Protein AF-A0A316ALH2-F1 (afdb_monomer_lite)

Structure (mmCIF, N/CA/C/O backbone):
data_AF-A0A316ALH2-F1
#
_entry.id   AF-A0A316ALH2-F1
#
loop_
_atom_site.group_PDB
_atom_site.id
_atom_site.type_symbol
_atom_site.label_atom_id
_atom_site.label_alt_id
_atom_site.label_comp_id
_atom_site.label_asym_id
_atom_site.label_entity_id
_atom_site.label_seq_id
_atom_site.pdbx_PDB_ins_code
_atom_site.Cartn_x
_atom_site.Cartn_y
_atom_site.Cartn_z
_atom_site.occupancy
_atom_site.B_iso_or_equiv
_atom_site.auth_seq_id
_atom_site.auth_comp_id
_atom_site.auth_asym_id
_atom_site.auth_atom_id
_atom_site.pdbx_PDB_model_num
ATOM 1 N N . MET A 1 1 ? 55.644 26.124 -45.464 1.00 43.59 1 MET A N 1
ATOM 2 C CA . MET A 1 1 ? 54.211 26.479 -45.533 1.00 43.59 1 MET A CA 1
ATOM 3 C C . MET A 1 1 ? 53.430 25.173 -45.612 1.00 43.59 1 MET A C 1
ATOM 5 O O . MET A 1 1 ? 53.462 24.529 -46.649 1.00 43.59 1 MET A O 1
ATOM 9 N N . SER A 1 2 ? 52.894 24.690 -44.487 1.00 47.69 2 SER A N 1
ATOM 10 C CA . SER A 1 2 ? 52.191 23.398 -44.418 1.00 47.69 2 SER A CA 1
ATOM 11 C C . SER A 1 2 ? 50.696 23.648 -44.595 1.00 47.69 2 SER A C 1
ATOM 13 O O . SER A 1 2 ? 50.078 24.270 -43.733 1.00 47.69 2 SER A O 1
ATOM 15 N N . HIS A 1 3 ? 50.135 23.231 -45.729 1.00 58.22 3 HIS A N 1
ATOM 16 C CA . HIS A 1 3 ? 48.695 23.288 -45.964 1.00 58.22 3 HIS A CA 1
ATOM 17 C C . HIS A 1 3 ? 48.030 22.063 -45.327 1.00 58.22 3 HIS A C 1
ATOM 19 O O . HIS A 1 3 ? 48.280 20.926 -45.723 1.00 58.22 3 HIS A O 1
ATOM 25 N N . SER A 1 4 ? 47.187 22.299 -44.323 1.00 68.06 4 SER A N 1
ATOM 26 C CA . SER A 1 4 ? 46.317 21.290 -43.729 1.00 68.06 4 SER A CA 1
ATOM 27 C C . SER A 1 4 ? 45.147 20.984 -44.669 1.00 68.06 4 SER A C 1
ATOM 29 O O . SER A 1 4 ? 44.417 21.875 -45.098 1.00 68.06 4 SER A O 1
ATOM 31 N N . ASN A 1 5 ? 44.957 19.705 -44.990 1.00 65.75 5 ASN A N 1
ATOM 32 C CA . ASN A 1 5 ? 43.788 19.237 -45.733 1.00 65.75 5 ASN A CA 1
ATOM 33 C C . ASN A 1 5 ? 42.564 19.191 -44.800 1.00 65.75 5 ASN A C 1
ATOM 35 O O . ASN A 1 5 ? 42.659 18.590 -43.724 1.00 65.75 5 ASN A O 1
ATOM 39 N N . PRO A 1 6 ? 41.407 19.770 -45.172 1.00 64.06 6 PRO A N 1
ATOM 40 C CA . PRO A 1 6 ? 40.212 19.671 -44.348 1.00 64.06 6 PRO A CA 1
ATOM 41 C C . PRO A 1 6 ? 39.646 18.249 -44.429 1.00 64.06 6 PRO A C 1
ATOM 43 O O . PRO A 1 6 ? 39.451 17.702 -45.516 1.00 64.06 6 PRO A O 1
ATOM 46 N N . LYS A 1 7 ? 39.372 17.632 -43.274 1.00 63.84 7 LYS A N 1
ATOM 47 C CA . LYS A 1 7 ? 38.709 16.325 -43.223 1.00 63.84 7 LYS A CA 1
ATOM 48 C C . LYS A 1 7 ? 37.285 16.466 -43.761 1.00 63.84 7 LYS A C 1
ATOM 50 O O . LYS A 1 7 ? 36.434 17.067 -43.111 1.00 63.84 7 LYS A O 1
ATOM 55 N N . THR A 1 8 ? 37.021 15.910 -44.937 1.00 65.44 8 THR A N 1
ATOM 56 C CA . THR A 1 8 ? 35.671 15.809 -45.488 1.00 65.44 8 THR A CA 1
ATOM 57 C C . THR A 1 8 ? 34.943 14.671 -44.779 1.00 65.44 8 THR A C 1
ATOM 59 O O . THR A 1 8 ? 35.315 13.503 -44.868 1.00 65.44 8 THR A O 1
ATOM 62 N N . PHE A 1 9 ? 33.929 15.028 -43.997 1.00 68.94 9 PHE A N 1
ATOM 63 C CA . PHE A 1 9 ? 33.102 14.072 -43.273 1.00 68.94 9 PHE A CA 1
ATOM 64 C C . PHE A 1 9 ? 32.236 13.293 -44.274 1.00 68.94 9 PHE A C 1
ATOM 66 O O . PHE A 1 9 ? 31.325 13.842 -44.898 1.00 68.94 9 PHE A O 1
ATOM 73 N N . THR A 1 10 ? 32.564 12.020 -44.483 1.00 65.00 10 THR A N 1
ATOM 74 C CA . THR A 1 10 ? 31.894 11.133 -45.436 1.00 65.00 10 THR A CA 1
ATOM 75 C C . THR A 1 10 ? 30.574 10.633 -44.855 1.00 65.00 10 THR A C 1
ATOM 77 O O . THR A 1 10 ? 30.507 9.603 -44.187 1.00 65.00 10 THR A O 1
ATOM 80 N N . TRP A 1 11 ? 29.493 11.372 -45.114 1.00 65.19 11 TRP A N 1
ATOM 81 C CA . TRP A 1 11 ? 28.145 10.936 -44.752 1.00 65.19 11 TRP A CA 1
ATOM 82 C C . TRP A 1 11 ? 27.772 9.624 -45.475 1.00 65.19 11 TRP A C 1
ATOM 84 O O . TRP A 1 11 ? 28.058 9.474 -46.670 1.00 65.19 11 TRP A O 1
ATOM 94 N N . PRO A 1 12 ? 27.122 8.664 -44.791 1.00 72.12 12 PRO A N 1
ATOM 95 C CA . PRO A 1 12 ? 26.732 7.395 -45.390 1.00 72.12 12 PRO A CA 1
ATOM 96 C C . PRO A 1 12 ? 25.750 7.601 -46.550 1.00 72.12 12 PRO A C 1
ATOM 98 O O . PRO A 1 12 ? 24.832 8.419 -46.491 1.00 72.12 12 PRO A O 1
ATOM 101 N N . ARG A 1 13 ? 25.922 6.802 -47.611 1.00 63.47 13 ARG A N 1
ATOM 102 C CA . ARG A 1 13 ? 25.202 6.879 -48.901 1.00 63.47 13 ARG A CA 1
ATOM 103 C C . ARG A 1 13 ? 23.669 6.811 -48.777 1.00 63.47 13 ARG A C 1
ATOM 105 O O . ARG A 1 13 ? 22.969 7.232 -49.692 1.00 63.47 13 ARG A O 1
ATOM 112 N N . LEU A 1 14 ? 23.172 6.319 -47.642 1.00 59.78 14 LEU A N 1
ATOM 113 C CA . LEU A 1 14 ? 21.756 6.248 -47.276 1.00 59.78 14 LEU A CA 1
ATOM 114 C C . LEU A 1 14 ?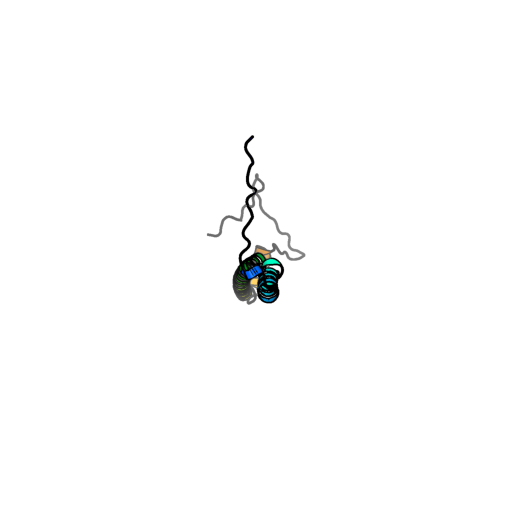 21.107 7.619 -47.031 1.00 59.78 14 LEU A C 1
ATOM 116 O O . LEU A 1 14 ? 19.897 7.723 -47.147 1.00 59.78 14 LEU A O 1
ATOM 120 N N . LEU A 1 15 ? 21.874 8.677 -46.751 1.00 60.94 15 LEU A N 1
ATOM 121 C CA . LEU A 1 15 ? 21.340 10.037 -46.560 1.00 60.94 15 LEU A CA 1
ATOM 122 C C . LEU A 1 15 ? 21.255 10.846 -47.866 1.00 60.94 15 LEU A C 1
ATOM 124 O O . LEU A 1 15 ? 20.897 12.019 -47.848 1.00 60.94 15 LEU A O 1
ATOM 128 N N . ARG A 1 16 ? 21.593 10.238 -49.011 1.00 66.06 16 ARG A N 1
ATOM 129 C CA . ARG A 1 16 ? 21.586 10.912 -50.319 1.00 66.06 16 ARG A CA 1
ATOM 130 C C . ARG A 1 16 ? 20.223 10.859 -51.025 1.00 66.06 16 ARG A C 1
ATOM 132 O O . ARG A 1 16 ? 20.009 11.631 -51.955 1.00 66.06 16 ARG A O 1
ATOM 139 N N . SER A 1 17 ? 19.312 9.973 -50.616 1.00 73.62 17 SER A N 1
ATOM 140 C CA . SER A 1 17 ? 17.949 9.878 -51.160 1.00 73.62 17 SER A CA 1
ATOM 141 C C . SER A 1 17 ? 16.894 10.236 -50.109 1.00 73.62 17 SER A C 1
ATOM 143 O O . SER A 1 17 ? 17.047 9.941 -48.926 1.00 73.62 17 SER A O 1
ATOM 145 N N . PHE A 1 18 ? 15.812 10.885 -50.555 1.00 75.94 18 PHE A N 1
ATOM 146 C CA . PHE A 1 18 ? 14.777 11.446 -49.676 1.00 75.94 18 PHE A CA 1
ATOM 147 C C . PHE A 1 18 ? 14.068 10.363 -48.846 1.00 75.94 18 PHE A C 1
ATOM 149 O O . PHE A 1 18 ? 13.899 10.526 -47.646 1.00 75.94 18 PHE A O 1
ATOM 156 N N . TYR A 1 19 ? 13.753 9.215 -49.458 1.00 83.44 19 TYR A N 1
ATOM 157 C CA . TYR A 1 19 ? 12.992 8.124 -48.836 1.00 83.44 19 TYR A CA 1
ATOM 158 C C . TYR A 1 19 ? 13.652 7.480 -47.593 1.00 83.44 19 TYR A C 1
ATOM 160 O O . TYR A 1 19 ? 13.003 7.432 -46.545 1.00 83.44 19 TYR A O 1
ATOM 168 N N . PRO A 1 20 ? 14.914 6.998 -47.631 1.00 85.94 20 PRO A N 1
ATOM 169 C CA . PRO A 1 20 ? 15.568 6.455 -46.436 1.00 85.94 20 PRO A CA 1
ATOM 170 C C . PRO A 1 20 ? 15.863 7.529 -45.386 1.00 85.94 20 PRO A C 1
ATOM 172 O O . PRO A 1 20 ? 15.770 7.239 -44.197 1.00 85.94 20 PRO A O 1
ATOM 175 N N . ALA A 1 21 ? 16.155 8.770 -45.789 1.00 83.31 21 ALA A N 1
ATOM 176 C CA . ALA A 1 21 ? 16.347 9.869 -44.846 1.00 83.31 21 ALA A CA 1
ATOM 177 C C . ALA A 1 21 ? 15.054 10.175 -44.071 1.00 83.31 21 ALA A C 1
ATOM 179 O O . ALA A 1 21 ? 15.087 10.271 -42.845 1.00 83.31 21 ALA A O 1
ATOM 180 N N . THR A 1 22 ? 13.905 10.236 -44.754 1.00 87.44 22 THR A N 1
ATOM 181 C CA . THR A 1 22 ? 12.602 10.409 -44.095 1.00 87.44 22 THR A CA 1
ATOM 182 C C . THR A 1 22 ? 12.220 9.209 -43.238 1.00 87.44 22 THR A C 1
ATOM 184 O O . THR A 1 22 ? 11.643 9.395 -42.176 1.00 87.44 22 THR A O 1
ATOM 187 N N . PHE A 1 23 ? 12.574 7.987 -43.646 1.00 88.25 23 PHE A N 1
ATOM 188 C CA . PHE A 1 23 ? 12.297 6.781 -42.864 1.00 88.25 23 PHE A CA 1
ATOM 189 C C . PHE A 1 23 ? 13.121 6.727 -41.572 1.00 88.25 23 PHE A C 1
ATOM 191 O O . PHE A 1 23 ? 12.582 6.451 -40.506 1.00 88.25 23 PHE A O 1
ATOM 198 N N . VAL A 1 24 ? 14.414 7.054 -41.644 1.00 87.69 24 VAL A N 1
ATOM 199 C CA . VAL A 1 24 ? 15.287 7.134 -40.464 1.00 87.69 24 VAL A CA 1
ATOM 200 C C . VAL A 1 24 ? 14.864 8.283 -39.555 1.00 87.69 24 VAL A C 1
ATOM 202 O O . VAL A 1 24 ? 14.825 8.104 -38.343 1.00 87.69 24 VAL A O 1
ATOM 205 N N . PHE A 1 25 ? 14.493 9.436 -40.117 1.00 87.44 25 PHE A N 1
ATOM 206 C CA . PHE A 1 25 ? 13.945 10.547 -39.343 1.00 87.44 25 PHE A CA 1
ATOM 207 C C . PHE A 1 25 ? 12.628 10.169 -38.657 1.00 87.44 25 PHE A C 1
ATOM 209 O O . PHE A 1 25 ? 12.452 10.465 -37.483 1.00 87.44 25 PHE A O 1
ATOM 216 N N . TRP A 1 26 ? 11.728 9.468 -39.347 1.00 87.19 26 TRP A N 1
ATOM 217 C CA . TRP A 1 26 ? 10.463 8.995 -38.786 1.00 87.19 26 TRP A CA 1
ATOM 218 C C . TRP A 1 26 ? 10.665 7.950 -37.682 1.00 87.19 26 TRP A C 1
ATOM 220 O O . TRP A 1 26 ? 10.035 8.037 -36.63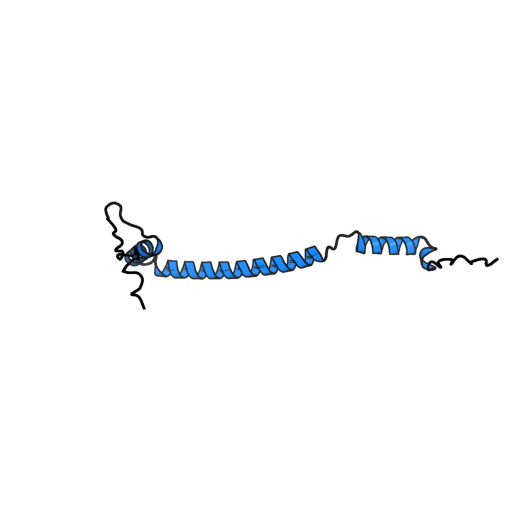2 1.00 87.19 26 TRP A O 1
ATOM 230 N N . LEU A 1 27 ? 11.598 7.010 -37.863 1.00 86.19 27 LEU A N 1
ATOM 231 C CA . LEU A 1 27 ? 11.981 6.063 -36.813 1.00 86.19 27 LEU A CA 1
ATOM 232 C C . LEU A 1 27 ? 12.611 6.773 -35.616 1.00 86.19 27 LEU A C 1
ATOM 234 O O . LEU A 1 27 ? 12.238 6.495 -34.483 1.00 86.19 27 LEU A O 1
ATOM 238 N N . ALA A 1 28 ? 13.528 7.711 -35.855 1.00 84.06 28 ALA A N 1
ATOM 239 C CA . ALA A 1 28 ? 14.123 8.519 -34.800 1.00 84.06 28 ALA A CA 1
ATOM 240 C C . ALA A 1 28 ? 13.068 9.378 -34.089 1.00 84.06 28 ALA A C 1
ATOM 242 O O . ALA A 1 28 ? 13.143 9.538 -32.880 1.00 84.06 28 ALA A O 1
ATOM 243 N N . TRP A 1 29 ? 12.054 9.874 -34.799 1.00 84.38 29 TRP A N 1
ATOM 244 C CA . TRP A 1 29 ? 10.930 10.606 -34.221 1.00 84.38 29 TRP A CA 1
ATOM 245 C C . TRP A 1 29 ? 10.066 9.716 -33.326 1.00 84.38 29 TRP A C 1
ATOM 247 O O . TRP A 1 29 ? 9.755 10.109 -32.208 1.00 84.38 29 TRP A O 1
ATOM 257 N N . ILE A 1 30 ? 9.741 8.495 -33.756 1.00 78.38 30 ILE A N 1
ATOM 258 C CA . ILE A 1 30 ? 9.040 7.520 -32.907 1.00 78.38 30 ILE A CA 1
ATOM 259 C C . ILE A 1 30 ? 9.912 7.060 -31.732 1.00 78.38 30 ILE A C 1
ATOM 261 O O . ILE A 1 30 ? 9.400 6.695 -30.690 1.00 78.38 30 ILE A O 1
ATOM 265 N N . PHE A 1 31 ? 11.236 7.066 -31.845 1.00 74.50 31 PHE A N 1
ATOM 266 C CA . PHE A 1 31 ? 12.085 6.621 -30.736 1.00 74.50 31 PHE A CA 1
ATOM 267 C C . PHE A 1 31 ? 12.427 7.735 -29.739 1.00 74.50 31 PHE A C 1
ATOM 269 O O . PHE A 1 31 ? 12.601 7.469 -28.553 1.00 74.50 31 PHE A O 1
ATOM 276 N N . PHE A 1 32 ? 12.581 8.968 -30.226 1.00 71.81 32 PHE A N 1
ATOM 277 C CA . PHE A 1 32 ? 13.067 10.115 -29.457 1.00 71.81 32 PHE A CA 1
ATOM 278 C C . PHE A 1 32 ? 11.953 11.087 -29.067 1.00 71.81 32 PHE A C 1
ATOM 280 O O . PHE A 1 32 ? 12.043 11.709 -28.011 1.00 71.81 32 PHE A O 1
ATOM 287 N N . LEU A 1 33 ? 10.924 11.242 -29.909 1.00 69.50 33 LEU A N 1
ATOM 288 C CA . LEU A 1 33 ? 9.813 12.160 -29.662 1.00 69.50 33 LEU A CA 1
ATOM 289 C C . LEU A 1 33 ? 8.517 11.464 -29.231 1.00 69.50 33 LEU A C 1
ATOM 291 O O . LEU A 1 33 ? 7.742 12.064 -28.485 1.00 69.50 33 LEU A O 1
ATOM 295 N N . ASP A 1 34 ? 8.273 10.220 -29.658 1.00 65.25 34 ASP A N 1
ATOM 296 C CA . ASP A 1 34 ? 7.223 9.416 -29.033 1.00 65.25 34 ASP A CA 1
ATOM 297 C C . ASP A 1 34 ? 7.693 9.070 -27.620 1.00 65.25 34 ASP A C 1
ATOM 299 O O . ASP A 1 34 ? 8.687 8.376 -27.397 1.00 65.25 34 ASP A O 1
ATOM 303 N N . ASN A 1 35 ? 6.992 9.652 -26.657 1.00 58.97 35 ASN A N 1
ATOM 304 C CA . ASN A 1 35 ? 7.211 9.574 -25.224 1.00 58.97 35 ASN A CA 1
ATOM 305 C C . ASN A 1 35 ? 6.937 8.159 -24.694 1.00 58.97 35 ASN A C 1
ATOM 307 O O . ASN A 1 35 ? 6.153 7.989 -23.755 1.00 58.97 35 ASN A O 1
ATOM 311 N N . ASN A 1 36 ? 7.581 7.125 -25.239 1.00 63.38 36 ASN A N 1
ATOM 312 C CA . ASN A 1 36 ? 7.599 5.804 -24.627 1.00 63.38 36 ASN A CA 1
ATOM 313 C C . ASN A 1 36 ? 8.533 5.863 -23.416 1.00 63.38 36 ASN A C 1
ATOM 315 O O . ASN A 1 36 ? 9.678 5.414 -23.402 1.00 63.38 36 ASN A O 1
ATOM 319 N N . ASN A 1 37 ? 8.043 6.581 -22.413 1.00 66.81 37 ASN A N 1
ATOM 320 C CA . ASN A 1 37 ? 8.761 6.993 -21.241 1.00 66.81 37 ASN A CA 1
ATOM 321 C C . ASN A 1 37 ? 8.941 5.739 -20.386 1.00 66.81 37 ASN A C 1
ATOM 323 O O . ASN A 1 37 ? 8.077 5.370 -19.592 1.00 66.81 37 ASN A O 1
ATOM 327 N N . ILE A 1 38 ? 10.060 5.042 -20.585 1.00 68.00 38 ILE A N 1
ATOM 328 C CA . ILE A 1 38 ? 10.419 3.819 -19.853 1.00 68.00 38 ILE A CA 1
ATOM 329 C C . ILE A 1 38 ? 10.338 4.066 -18.337 1.00 68.00 38 ILE A C 1
ATOM 331 O O . ILE A 1 38 ? 9.928 3.187 -17.581 1.00 68.00 38 ILE A O 1
ATOM 335 N N . SER A 1 39 ? 10.634 5.294 -17.901 1.00 79.25 39 SER A N 1
ATOM 336 C CA . SER A 1 39 ? 10.461 5.746 -16.518 1.00 79.25 39 SER A CA 1
ATOM 337 C C . SER A 1 39 ? 9.001 5.685 -16.042 1.00 79.25 39 SER A C 1
ATOM 339 O O . SER A 1 39 ? 8.718 5.239 -14.929 1.00 79.25 39 SER A O 1
ATOM 341 N N . VAL A 1 40 ? 8.037 6.053 -16.890 1.00 83.62 40 VAL A N 1
ATOM 342 C CA . VAL A 1 40 ? 6.601 5.949 -16.582 1.00 83.62 40 VAL A CA 1
ATOM 343 C C . VAL A 1 40 ? 6.182 4.488 -16.486 1.00 83.62 40 VAL A C 1
ATOM 345 O O . VAL A 1 40 ? 5.509 4.107 -15.535 1.00 83.62 40 VAL A O 1
ATOM 348 N N . VAL A 1 41 ? 6.633 3.638 -17.408 1.00 84.50 41 VAL A N 1
ATOM 349 C CA . VAL A 1 41 ? 6.332 2.200 -17.345 1.00 84.50 41 VAL A CA 1
ATOM 350 C C . VAL A 1 41 ? 6.903 1.577 -16.068 1.00 84.50 41 VAL A C 1
ATOM 352 O O . VAL A 1 41 ? 6.209 0.820 -15.390 1.00 84.50 41 VAL A O 1
ATOM 355 N N . LEU A 1 42 ? 8.140 1.919 -15.701 1.00 87.19 42 LEU A N 1
ATOM 356 C CA . LEU A 1 42 ? 8.779 1.407 -14.491 1.00 87.19 42 LEU A CA 1
ATOM 357 C C . LEU A 1 42 ? 8.090 1.915 -13.218 1.00 87.19 42 LEU A C 1
ATOM 359 O O . LEU A 1 42 ? 7.761 1.117 -12.344 1.00 87.19 42 LEU A O 1
ATOM 363 N N . SER A 1 43 ? 7.814 3.217 -13.126 1.00 89.12 43 SER A N 1
ATOM 364 C CA . SER A 1 43 ? 7.116 3.793 -11.971 1.00 89.12 43 SER A CA 1
ATOM 365 C C . SER A 1 43 ? 5.693 3.252 -11.828 1.00 89.12 43 SER A C 1
ATOM 367 O O . SER A 1 43 ? 5.257 2.993 -10.711 1.00 89.12 43 SER A O 1
ATOM 369 N N . ASN A 1 44 ? 4.991 2.987 -12.932 1.00 90.81 44 ASN A N 1
ATOM 370 C CA . ASN A 1 44 ? 3.680 2.343 -12.901 1.00 90.81 44 ASN A CA 1
ATOM 371 C C . ASN A 1 44 ? 3.761 0.899 -12.396 1.00 90.81 44 ASN A C 1
ATOM 373 O O . ASN A 1 44 ? 2.910 0.493 -11.609 1.00 90.81 44 ASN A O 1
ATOM 377 N N . LYS A 1 45 ? 4.791 0.132 -12.782 1.00 92.94 45 LYS A N 1
ATOM 378 C CA . LYS A 1 45 ? 5.004 -1.221 -12.240 1.00 92.94 45 LYS A CA 1
ATOM 379 C C . LYS A 1 45 ? 5.271 -1.199 -10.736 1.00 92.94 45 LYS A C 1
ATOM 381 O O . LYS A 1 45 ? 4.682 -1.994 -10.013 1.00 92.94 45 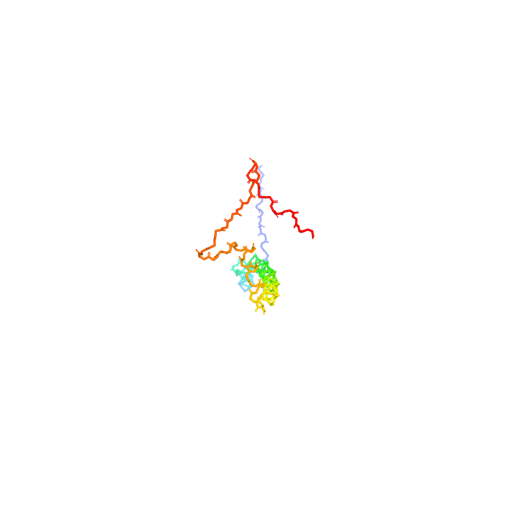LYS A O 1
ATOM 386 N N . VAL A 1 46 ? 6.109 -0.275 -10.262 1.00 94.75 46 VAL A N 1
ATOM 387 C CA . VAL A 1 46 ? 6.386 -0.119 -8.823 1.00 94.75 46 VAL A CA 1
ATOM 388 C C . VAL A 1 46 ? 5.113 0.259 -8.064 1.00 94.75 46 VAL A C 1
ATOM 390 O O . VAL A 1 46 ? 4.777 -0.402 -7.086 1.00 94.75 46 VAL A O 1
ATOM 393 N N . LYS A 1 47 ? 4.358 1.248 -8.558 1.00 94.12 47 LYS A N 1
ATOM 394 C CA . LYS A 1 47 ? 3.065 1.645 -7.978 1.00 94.12 47 LYS A CA 1
ATOM 395 C C . LYS A 1 47 ? 2.070 0.489 -7.940 1.00 94.12 47 LYS A C 1
ATOM 397 O O . LYS A 1 47 ? 1.367 0.323 -6.953 1.00 94.12 47 LYS A O 1
ATOM 402 N N . MET A 1 48 ? 2.016 -0.326 -8.992 1.00 96.00 48 MET A N 1
ATOM 403 C CA . MET A 1 48 ? 1.141 -1.498 -9.029 1.00 96.00 48 MET A CA 1
ATOM 404 C C . MET A 1 48 ? 1.487 -2.488 -7.909 1.00 96.00 48 MET A C 1
ATOM 406 O O . MET A 1 48 ? 0.599 -2.919 -7.179 1.00 96.00 48 MET A O 1
ATOM 410 N N . MET A 1 49 ? 2.775 -2.796 -7.727 1.00 95.62 49 MET A N 1
ATOM 411 C CA . MET A 1 49 ? 3.225 -3.682 -6.648 1.00 95.62 49 MET A CA 1
ATOM 412 C C . MET A 1 49 ? 2.937 -3.099 -5.257 1.00 95.62 49 MET A C 1
ATOM 414 O O . MET A 1 49 ? 2.563 -3.832 -4.342 1.00 95.62 49 MET A O 1
ATOM 418 N N . GLU A 1 50 ? 3.097 -1.786 -5.088 1.00 96.31 50 GLU A N 1
ATOM 419 C CA . GLU A 1 50 ? 2.778 -1.090 -3.840 1.00 96.31 50 GLU A CA 1
ATOM 420 C C . GLU A 1 50 ? 1.284 -1.187 -3.502 1.00 96.31 50 GLU A C 1
ATOM 422 O O . GLU A 1 50 ? 0.931 -1.584 -2.390 1.00 96.31 50 GLU A O 1
ATOM 427 N N . LEU A 1 51 ? 0.411 -0.933 -4.480 1.00 96.75 51 LEU A N 1
ATOM 428 C CA . LEU A 1 51 ? -1.040 -1.045 -4.321 1.00 96.75 51 LEU A CA 1
ATOM 429 C C . LEU A 1 51 ? -1.486 -2.482 -4.025 1.00 96.75 51 LEU A C 1
ATOM 431 O O . LEU A 1 51 ? -2.377 -2.698 -3.204 1.00 96.75 51 LEU A O 1
ATOM 435 N N . GLU A 1 52 ? -0.871 -3.485 -4.656 1.00 96.31 52 GLU A N 1
ATOM 436 C CA . GLU A 1 52 ? -1.151 -4.893 -4.354 1.00 96.31 52 GLU A CA 1
ATOM 437 C C . GLU A 1 52 ? -0.747 -5.266 -2.925 1.00 96.31 52 GLU A C 1
ATOM 439 O O . GLU A 1 52 ? -1.502 -5.946 -2.223 1.00 96.31 52 GLU A O 1
ATOM 444 N N . LYS A 1 53 ? 0.412 -4.782 -2.464 1.00 96.69 53 LYS A N 1
ATOM 445 C CA . LYS A 1 53 ? 0.866 -4.976 -1.085 1.00 96.69 53 LYS A CA 1
ATOM 446 C C . LYS A 1 53 ? -0.080 -4.305 -0.092 1.00 96.69 53 LYS A C 1
ATOM 448 O O . LYS A 1 53 ? -0.470 -4.926 0.897 1.00 96.69 53 LYS A O 1
ATOM 453 N N . GLU A 1 54 ? -0.473 -3.063 -0.352 1.00 95.88 54 GLU A N 1
ATOM 454 C CA . GLU A 1 54 ? -1.414 -2.335 0.498 1.00 95.88 54 GLU A CA 1
ATOM 455 C C . GLU A 1 54 ? -2.775 -3.038 0.548 1.00 95.88 54 GLU A C 1
ATOM 457 O O . GLU A 1 54 ? -3.334 -3.246 1.628 1.00 95.88 54 GLU A O 1
ATOM 462 N N . ARG A 1 55 ? -3.269 -3.511 -0.601 1.00 96.31 55 ARG A N 1
ATOM 463 C CA . ARG A 1 55 ? -4.489 -4.318 -0.683 1.00 96.31 55 ARG A CA 1
ATOM 464 C C . ARG A 1 55 ? -4.396 -5.565 0.192 1.00 96.31 55 ARG A C 1
ATOM 466 O O . ARG A 1 55 ? -5.347 -5.847 0.920 1.00 96.31 55 ARG A O 1
ATOM 473 N N . ALA A 1 56 ? -3.285 -6.298 0.142 1.00 96.50 56 ALA A N 1
ATOM 474 C CA . ALA A 1 56 ? -3.095 -7.498 0.955 1.00 96.50 56 ALA A CA 1
ATOM 475 C C . ALA A 1 56 ? -3.138 -7.179 2.462 1.00 96.50 56 ALA A C 1
ATOM 477 O O . ALA A 1 56 ? -3.861 -7.839 3.210 1.00 96.50 56 ALA A O 1
ATOM 478 N N . ILE A 1 57 ? -2.453 -6.114 2.892 1.00 96.56 57 ILE A N 1
ATOM 479 C CA . ILE A 1 57 ? -2.451 -5.652 4.291 1.00 96.56 57 ILE A CA 1
ATOM 480 C C . ILE A 1 57 ? -3.865 -5.263 4.741 1.00 96.56 57 ILE A C 1
ATOM 482 O O . ILE A 1 57 ? -4.304 -5.629 5.831 1.00 96.56 57 ILE A O 1
ATOM 486 N N . LEU A 1 58 ? -4.606 -4.522 3.915 1.00 96.62 58 LEU A N 1
ATOM 487 C CA . LEU A 1 58 ? -5.974 -4.118 4.240 1.00 96.62 58 LEU A CA 1
ATOM 488 C C . LEU A 1 58 ? -6.917 -5.322 4.324 1.00 96.62 58 LEU A C 1
ATOM 490 O O . LEU A 1 58 ? -7.748 -5.383 5.228 1.00 96.62 58 LEU A O 1
ATOM 494 N N . GLN A 1 59 ? -6.774 -6.304 3.432 1.00 96.44 59 GLN A N 1
ATOM 495 C CA . GLN A 1 59 ? -7.547 -7.547 3.492 1.00 96.44 59 GLN A CA 1
ATOM 496 C C . GLN A 1 59 ? -7.283 -8.326 4.785 1.00 96.44 59 GLN A C 1
ATOM 498 O O . GLN A 1 59 ? -8.223 -8.843 5.396 1.00 96.44 59 GLN A O 1
ATOM 503 N N . GLU A 1 60 ? -6.031 -8.372 5.235 1.00 96.19 60 GLU A N 1
ATOM 504 C CA . GLU A 1 60 ? -5.669 -8.978 6.513 1.00 96.19 60 GLU A CA 1
ATOM 505 C C . GLU A 1 60 ? -6.280 -8.218 7.698 1.00 96.19 60 GLU A C 1
ATOM 507 O O . GLU A 1 60 ? -6.945 -8.832 8.536 1.00 96.19 60 GLU A O 1
ATOM 512 N N . LYS A 1 61 ? -6.174 -6.882 7.717 1.00 95.00 61 LYS A N 1
ATOM 513 C CA . LYS A 1 61 ? -6.807 -6.033 8.743 1.00 95.00 61 LYS A CA 1
ATOM 514 C C . LYS A 1 61 ? -8.320 -6.232 8.801 1.00 95.00 61 LYS A C 1
ATOM 516 O O . LYS A 1 61 ? -8.880 -6.357 9.885 1.00 95.00 61 LYS A O 1
ATOM 521 N N . ILE A 1 62 ? -8.993 -6.325 7.653 1.00 95.06 62 ILE A N 1
ATOM 522 C CA . ILE A 1 62 ? -10.436 -6.608 7.593 1.00 95.06 62 ILE A CA 1
ATOM 523 C C . ILE A 1 62 ? -10.744 -7.965 8.232 1.00 95.06 62 ILE A C 1
ATOM 525 O O . ILE A 1 62 ? -11.706 -8.085 8.993 1.00 95.06 62 ILE A O 1
ATOM 529 N N . LYS A 1 63 ? -9.940 -8.995 7.944 1.00 94.94 63 LYS A N 1
ATOM 530 C CA . LYS A 1 63 ? -10.113 -10.329 8.532 1.00 94.94 63 LYS A CA 1
ATOM 531 C C . LYS A 1 63 ? -9.912 -10.302 10.047 1.00 94.94 63 LYS A C 1
ATOM 533 O O . LYS A 1 63 ? -10.709 -10.912 10.760 1.00 94.94 63 LYS A O 1
ATOM 538 N N . GLN A 1 64 ? -8.899 -9.584 10.523 1.00 92.69 64 GLN A N 1
ATOM 539 C CA . GLN A 1 64 ? -8.632 -9.401 11.947 1.00 92.69 64 GLN A CA 1
ATOM 540 C C . GLN A 1 64 ? -9.797 -8.687 12.642 1.00 92.69 64 GLN A C 1
ATOM 542 O O . GLN A 1 64 ? -10.388 -9.249 13.558 1.00 92.69 64 GLN A O 1
ATOM 547 N N . VAL A 1 65 ? -10.208 -7.518 12.146 1.00 90.44 65 VAL A N 1
ATOM 548 C CA . VAL A 1 65 ? -11.326 -6.746 12.715 1.00 90.44 65 VAL A CA 1
ATOM 549 C C . VAL A 1 65 ? -12.622 -7.552 12.691 1.00 90.44 65 VAL A C 1
ATOM 551 O O . VAL A 1 65 ? -13.403 -7.506 13.635 1.00 90.44 65 VAL A O 1
ATOM 554 N N . LYS A 1 66 ? -12.871 -8.338 11.636 1.00 90.25 66 LYS A N 1
ATOM 555 C CA . LYS A 1 66 ? -14.053 -9.207 11.573 1.00 90.25 66 LYS A CA 1
ATOM 556 C C . LYS A 1 66 ? -14.010 -10.316 12.628 1.00 90.25 66 LYS A C 1
ATOM 558 O O . LYS A 1 66 ? -15.061 -10.646 13.171 1.00 90.25 66 LYS A O 1
ATOM 563 N N . ARG A 1 67 ? -12.831 -10.877 12.917 1.00 87.75 67 ARG A N 1
ATOM 564 C CA . ARG A 1 67 ? -12.644 -11.862 13.991 1.00 87.75 67 ARG A CA 1
ATOM 565 C C . ARG A 1 67 ? -12.876 -11.223 15.359 1.00 87.75 67 ARG A C 1
ATOM 567 O O . ARG A 1 67 ? -13.748 -11.697 16.076 1.00 87.75 67 ARG A O 1
ATOM 574 N N . GLU A 1 68 ? -12.202 -10.113 15.652 1.00 85.31 68 GLU A N 1
ATOM 575 C CA . GLU A 1 68 ? -12.377 -9.356 16.903 1.00 85.31 68 GLU A CA 1
ATOM 576 C C . GLU A 1 68 ? -13.845 -8.964 17.105 1.00 85.31 68 GLU A C 1
ATOM 578 O O . GLU A 1 68 ? -14.422 -9.161 18.171 1.00 85.31 68 GLU A O 1
ATOM 583 N N . ARG A 1 69 ? -14.507 -8.499 16.041 1.00 85.00 69 ARG A N 1
ATOM 584 C CA . ARG A 1 69 ? -15.935 -8.185 16.071 1.00 85.00 69 ARG A CA 1
ATOM 585 C C . ARG A 1 69 ? -16.779 -9.405 16.426 1.00 85.00 69 ARG A C 1
ATOM 587 O O . ARG A 1 69 ? -17.712 -9.274 17.204 1.00 85.00 69 ARG A O 1
ATOM 594 N N . ASN A 1 70 ? -16.500 -10.577 15.867 1.00 84.50 70 ASN A N 1
ATOM 595 C CA . ASN A 1 70 ? -17.275 -11.779 16.180 1.00 84.50 70 ASN A CA 1
ATOM 596 C C . ASN A 1 70 ? -17.055 -12.257 17.624 1.00 84.50 70 ASN A C 1
ATOM 598 O O . ASN A 1 70 ? -17.988 -12.768 18.235 1.00 84.50 70 ASN A O 1
ATOM 602 N N . GLU A 1 71 ? -15.852 -12.070 18.166 1.00 78.31 71 GLU A N 1
ATOM 603 C CA . GLU A 1 71 ? -15.520 -12.405 19.555 1.00 78.31 71 GLU A CA 1
ATOM 604 C C . GLU A 1 71 ? -16.181 -11.434 20.551 1.00 78.31 71 GLU A C 1
ATOM 606 O O . GLU A 1 71 ? -16.650 -11.848 21.610 1.00 78.31 71 GLU A O 1
ATOM 611 N N . VAL A 1 72 ? -16.289 -10.150 20.191 1.00 80.62 72 VAL A N 1
ATOM 612 C CA . VAL A 1 72 ? -16.827 -9.096 21.067 1.00 80.62 72 VAL A CA 1
ATOM 613 C C . VAL A 1 72 ? -18.354 -8.949 20.959 1.00 80.62 72 VAL A C 1
ATOM 615 O O . VAL A 1 72 ? -19.034 -8.796 21.974 1.00 80.62 72 VAL A O 1
ATOM 618 N N . PHE A 1 73 ? -18.933 -9.014 19.753 1.00 72.69 73 PHE A N 1
ATOM 619 C CA . PHE A 1 73 ? -20.336 -8.635 19.492 1.00 72.69 73 PHE A CA 1
ATOM 620 C C . PHE A 1 73 ? -21.373 -9.757 19.697 1.00 72.69 73 PHE A C 1
ATOM 622 O O . PHE A 1 73 ? -22.521 -9.617 19.281 1.00 72.69 73 PHE A O 1
ATOM 629 N N . GLY A 1 74 ? -21.014 -10.859 20.356 1.00 73.00 74 GLY A N 1
ATOM 630 C CA . GLY A 1 74 ? -21.954 -11.938 20.695 1.00 73.00 74 GLY A CA 1
ATOM 631 C C . GLY A 1 74 ? -22.546 -11.852 22.106 1.00 73.00 74 GLY A C 1
ATOM 632 O O . GLY A 1 74 ? -23.577 -12.462 22.378 1.00 73.00 74 GLY A O 1
ATOM 633 N N . ASN A 1 75 ? -21.902 -11.115 23.017 1.00 79.94 75 ASN A N 1
ATOM 634 C CA . ASN A 1 75 ? -22.270 -11.079 24.432 1.00 79.94 75 ASN A CA 1
ATOM 635 C C . ASN A 1 75 ? -22.146 -9.646 24.980 1.00 79.94 75 ASN A C 1
ATOM 637 O O . ASN A 1 75 ? -21.050 -9.082 24.926 1.00 79.94 75 ASN A O 1
ATOM 641 N N . PRO A 1 76 ? -23.211 -9.059 25.563 1.00 84.88 76 PRO A N 1
ATOM 642 C CA . PRO A 1 76 ? -23.172 -7.697 26.104 1.00 84.88 76 PRO A CA 1
ATOM 643 C C . PRO A 1 76 ? -22.053 -7.486 27.138 1.00 84.88 76 PRO A C 1
ATOM 645 O O . PRO A 1 76 ? -21.472 -6.405 27.196 1.00 84.88 76 PRO A O 1
ATOM 648 N N . LYS A 1 77 ? -21.682 -8.526 27.898 1.00 85.81 77 LYS A N 1
ATOM 649 C CA . LYS A 1 77 ? -20.586 -8.466 28.876 1.00 85.81 77 LYS A CA 1
ATOM 650 C C . LYS A 1 77 ? -19.205 -8.340 28.217 1.00 85.81 77 LYS A C 1
ATOM 652 O O . LYS A 1 77 ? -18.336 -7.659 28.752 1.00 85.81 77 LYS A O 1
ATOM 657 N N . MET A 1 78 ? -18.992 -8.988 27.069 1.00 84.12 78 MET A N 1
ATOM 658 C CA . MET A 1 78 ? -17.727 -8.896 26.322 1.00 84.12 78 MET A CA 1
ATOM 659 C C . MET A 1 78 ? -17.599 -7.547 25.613 1.00 84.12 78 MET A C 1
ATOM 661 O O . MET A 1 78 ? -16.516 -6.968 25.591 1.00 84.12 78 MET A O 1
ATOM 665 N N . LEU A 1 79 ? -18.715 -7.010 25.113 1.00 86.19 79 LEU A N 1
ATOM 666 C CA . LEU A 1 79 ? -18.770 -5.671 24.534 1.00 86.19 79 LEU A CA 1
ATOM 667 C C . LEU A 1 79 ? -18.435 -4.583 25.564 1.00 86.19 79 LEU A C 1
ATOM 669 O O . LEU A 1 79 ? -17.625 -3.705 25.272 1.00 86.19 79 LEU A O 1
ATOM 673 N N . GLU A 1 80 ? -19.005 -4.658 26.775 1.00 85.56 80 GLU A N 1
ATOM 674 C CA . GLU A 1 80 ? -18.683 -3.716 27.858 1.00 85.56 80 GLU A CA 1
ATOM 675 C C . GLU A 1 80 ? -17.204 -3.804 28.259 1.00 85.56 80 GLU A C 1
ATOM 677 O O . GLU A 1 80 ? -16.550 -2.771 28.395 1.00 85.56 80 GLU A O 1
ATOM 682 N N . LYS A 1 81 ? -16.652 -5.021 28.377 1.00 85.25 81 LYS A N 1
ATOM 683 C CA . LYS A 1 81 ? -15.225 -5.230 28.662 1.00 85.25 81 LYS A CA 1
ATOM 684 C C . LYS A 1 81 ? -14.333 -4.597 27.587 1.00 85.25 81 LYS A C 1
ATOM 686 O O . LYS A 1 81 ? -13.441 -3.824 27.917 1.00 85.25 81 LYS A O 1
ATOM 691 N N . TRP A 1 82 ? -14.615 -4.850 26.308 1.00 86.56 82 TRP A N 1
ATOM 692 C CA . TRP A 1 82 ? -13.851 -4.279 25.194 1.00 86.56 82 TRP A CA 1
ATOM 693 C C . TRP A 1 82 ? -13.922 -2.745 25.156 1.00 86.56 82 TRP A C 1
ATOM 695 O O . TRP A 1 82 ? -12.900 -2.088 24.974 1.00 86.56 82 TRP A O 1
ATOM 705 N N . ALA A 1 83 ? -15.102 -2.159 25.380 1.00 86.69 83 ALA A N 1
ATOM 706 C CA . ALA A 1 83 ? -15.282 -0.707 25.424 1.00 86.69 83 ALA A CA 1
ATOM 707 C C . ALA A 1 83 ? -14.521 -0.050 26.593 1.00 86.69 83 ALA A C 1
ATOM 709 O O . ALA A 1 83 ? -13.933 1.021 26.423 1.00 86.69 83 ALA A O 1
ATOM 710 N N . ARG A 1 84 ? -14.492 -0.701 27.763 1.00 87.56 84 ARG A N 1
ATOM 711 C CA . ARG A 1 84 ? -13.728 -0.244 28.935 1.00 87.56 84 ARG A CA 1
ATOM 712 C C . ARG A 1 84 ? -12.217 -0.365 28.720 1.00 87.56 84 ARG A C 1
ATOM 714 O O . ARG A 1 84 ? -11.500 0.584 28.996 1.00 87.56 84 ARG A O 1
ATOM 721 N N . GLU A 1 85 ? -11.727 -1.477 28.180 1.00 83.19 85 GLU A N 1
ATOM 722 C CA . GLU A 1 85 ? -10.281 -1.707 28.015 1.00 83.19 85 GLU A CA 1
ATOM 723 C C . GLU A 1 85 ? -9.675 -0.941 26.833 1.00 83.19 85 GLU A C 1
ATOM 725 O O . GLU A 1 85 ? -8.582 -0.392 26.944 1.00 83.19 85 GLU A O 1
ATOM 730 N N . LYS A 1 86 ? -10.362 -0.891 25.684 1.00 84.38 86 LYS A N 1
ATOM 731 C CA . LYS A 1 86 ? -9.825 -0.242 24.476 1.00 84.38 86 LYS A CA 1
ATOM 732 C C . LYS A 1 86 ? -10.075 1.258 24.424 1.00 84.38 86 LYS A C 1
ATOM 734 O O . LYS A 1 86 ? -9.242 1.982 23.890 1.00 84.38 86 LYS A O 1
ATOM 739 N N . PHE A 1 87 ? -11.214 1.716 24.938 1.00 83.75 87 PHE A N 1
ATOM 740 C CA . PHE A 1 87 ? -11.652 3.108 24.803 1.00 83.75 87 PHE A CA 1
ATOM 741 C C . PHE A 1 87 ? -11.851 3.809 26.147 1.00 83.75 87 PHE A C 1
ATOM 743 O O . PHE A 1 87 ? -12.238 4.975 26.148 1.00 83.75 87 PHE A O 1
ATOM 750 N N . MET A 1 88 ? -11.607 3.127 27.277 1.00 82.00 88 MET A N 1
ATOM 751 C CA . MET A 1 88 ? -11.819 3.676 28.625 1.00 82.00 88 MET A CA 1
ATOM 752 C C . MET A 1 88 ? -13.228 4.262 28.798 1.00 82.00 88 MET A C 1
ATOM 754 O O . MET A 1 88 ? -13.426 5.281 29.461 1.00 82.00 88 MET A O 1
ATOM 758 N N . MET A 1 89 ? -14.227 3.636 28.162 1.00 85.06 89 MET A N 1
ATOM 759 C CA . MET A 1 89 ? -15.610 4.099 28.247 1.00 85.06 89 MET A CA 1
ATOM 760 C C . MET A 1 89 ? -16.157 3.915 29.665 1.00 85.06 89 MET A C 1
ATOM 762 O O . MET A 1 89 ? -15.981 2.863 30.278 1.00 85.06 89 MET A O 1
ATOM 766 N N . ARG A 1 90 ? -16.878 4.930 30.150 1.00 85.06 90 ARG A N 1
ATOM 767 C CA . ARG A 1 90 ? -17.536 4.965 31.465 1.00 85.06 90 ARG A CA 1
ATOM 768 C C . ARG A 1 90 ? -19.028 5.230 31.324 1.00 85.06 90 ARG A C 1
ATOM 770 O O . ARG A 1 90 ? -19.460 5.857 30.353 1.00 85.06 90 ARG A O 1
ATOM 777 N N . LYS A 1 91 ? -19.822 4.780 32.297 1.00 84.38 91 LYS A N 1
ATOM 778 C CA . LYS A 1 91 ? -21.236 5.169 32.383 1.00 84.38 91 LYS A CA 1
ATOM 779 C C . LYS A 1 91 ? -21.350 6.620 32.884 1.00 84.38 91 LYS A C 1
ATOM 781 O O . LYS A 1 91 ? -20.458 7.083 33.588 1.00 84.38 91 LYS A O 1
ATOM 786 N N . PRO A 1 92 ? -22.439 7.343 32.561 1.00 82.56 92 PRO A N 1
ATOM 787 C CA . PRO A 1 92 ? -22.598 8.751 32.947 1.00 82.56 92 PRO A CA 1
ATOM 788 C C . PRO A 1 92 ? -22.526 9.023 34.458 1.00 82.56 92 PRO A C 1
ATOM 790 O O . PRO A 1 92 ? -22.155 10.121 34.850 1.00 82.56 92 PRO A O 1
ATOM 793 N N . ASN A 1 93 ? -22.852 8.027 35.288 1.00 84.12 93 ASN A N 1
ATOM 794 C CA . ASN A 1 93 ? -22.865 8.121 36.752 1.00 84.12 93 ASN A CA 1
ATOM 795 C C . ASN A 1 93 ? -21.775 7.240 37.399 1.00 84.12 93 ASN A C 1
ATOM 797 O O . ASN A 1 93 ? -21.963 6.756 38.512 1.00 84.12 93 ASN A O 1
ATOM 801 N N . GLU A 1 94 ? -20.698 6.929 36.673 1.00 81.19 94 GLU A N 1
ATOM 802 C CA . GLU A 1 94 ? -19.606 6.072 37.148 1.00 81.19 94 GLU A CA 1
ATOM 803 C C . GLU A 1 94 ? -18.302 6.873 37.220 1.00 81.19 94 GLU A C 1
ATOM 805 O O . GLU A 1 94 ? -17.783 7.332 36.197 1.00 81.19 94 GLU A O 1
ATOM 810 N N . ASP A 1 95 ? -17.770 7.015 38.434 1.00 80.31 95 ASP A N 1
ATOM 811 C CA . ASP A 1 95 ? -16.467 7.624 38.682 1.00 80.31 95 ASP A CA 1
ATOM 812 C C . ASP A 1 95 ? -15.367 6.562 38.539 1.00 80.31 95 ASP A C 1
ATOM 814 O O . ASP A 1 95 ? -15.390 5.523 39.199 1.00 80.31 95 ASP A O 1
ATOM 818 N N . VAL A 1 96 ? -14.408 6.814 37.642 1.00 74.44 96 VAL A N 1
ATOM 819 C CA . VAL A 1 96 ? -13.280 5.915 37.349 1.00 74.44 96 VAL A CA 1
ATOM 820 C C . VAL A 1 96 ? -12.006 6.538 37.905 1.00 74.44 96 VAL A C 1
ATOM 822 O O . VAL A 1 96 ? -11.664 7.665 37.546 1.00 74.44 96 VAL A O 1
ATOM 825 N N . TYR A 1 97 ? -11.294 5.798 38.752 1.00 79.62 97 TYR A N 1
ATOM 826 C CA . TYR A 1 97 ? -10.032 6.225 39.353 1.00 79.62 97 TYR A CA 1
ATOM 827 C C . TYR A 1 97 ? -8.876 5.430 38.742 1.00 79.62 97 TYR A C 1
ATOM 829 O O . TYR A 1 97 ? -8.943 4.207 38.667 1.00 79.62 97 TYR A O 1
ATOM 837 N N . VAL A 1 98 ? -7.815 6.119 38.313 1.00 77.56 98 VAL A N 1
ATOM 838 C CA . VAL A 1 98 ? -6.554 5.485 37.898 1.00 77.56 98 VAL A CA 1
ATOM 839 C C . VAL A 1 98 ? -5.586 5.601 39.065 1.00 77.56 98 VAL A C 1
ATOM 841 O O . VAL A 1 98 ? -5.219 6.711 39.449 1.00 77.56 98 VAL A O 1
ATOM 844 N N . ILE A 1 99 ? -5.201 4.469 39.651 1.00 81.94 99 ILE A N 1
ATOM 845 C CA . ILE A 1 99 ? -4.261 4.449 40.772 1.00 81.94 99 ILE A CA 1
ATOM 846 C C . ILE A 1 99 ? -2.842 4.525 40.205 1.00 81.94 99 ILE A C 1
ATOM 848 O O . ILE A 1 99 ? -2.436 3.673 39.409 1.00 81.94 99 ILE A O 1
ATOM 852 N N . VAL A 1 100 ? -2.110 5.565 40.602 1.00 83.75 100 VAL A N 1
ATOM 853 C CA . VAL A 1 100 ? -0.723 5.806 40.194 1.00 83.75 100 VAL A CA 1
ATOM 854 C C . VAL A 1 100 ? 0.217 5.742 41.395 1.00 83.75 100 VAL A C 1
ATOM 856 O O . VAL A 1 100 ? -0.196 6.027 42.519 1.00 83.75 100 VAL A O 1
ATOM 859 N N . ASP A 1 101 ? 1.466 5.347 41.160 1.00 86.19 101 ASP A N 1
ATOM 860 C CA . ASP A 1 101 ? 2.531 5.387 42.163 1.00 86.19 101 ASP A CA 1
ATOM 861 C C . ASP A 1 101 ? 3.043 6.821 42.422 1.00 86.19 101 ASP A C 1
ATOM 863 O O . ASP A 1 101 ? 2.616 7.788 41.785 1.00 86.19 101 ASP A O 1
ATOM 867 N N . GLU A 1 102 ? 3.994 6.966 43.352 1.00 86.19 102 GLU A N 1
ATOM 868 C CA . GLU A 1 102 ? 4.644 8.251 43.674 1.00 86.19 102 GLU A CA 1
ATOM 869 C C . GLU A 1 102 ? 5.378 8.883 42.472 1.00 86.19 102 GLU A C 1
ATOM 871 O O . GLU A 1 102 ? 5.648 10.084 42.470 1.00 86.19 102 GLU A O 1
ATOM 876 N N . ASN A 1 103 ? 5.656 8.094 41.428 1.00 86.94 103 ASN A N 1
ATOM 877 C CA . ASN A 1 103 ? 6.290 8.511 40.178 1.00 86.94 103 ASN A CA 1
ATOM 878 C C . ASN A 1 103 ? 5.273 8.694 39.034 1.00 86.94 103 ASN A C 1
ATOM 880 O O . ASN A 1 103 ? 5.656 8.778 37.859 1.00 86.94 103 ASN A O 1
ATOM 884 N N . ASN A 1 104 ? 3.979 8.777 39.363 1.00 78.44 104 ASN A N 1
ATOM 885 C CA . ASN A 1 104 ? 2.885 8.994 38.422 1.00 78.44 104 ASN A CA 1
ATOM 886 C C . ASN A 1 104 ? 2.709 7.865 37.375 1.00 78.44 104 ASN A C 1
ATOM 888 O O . ASN A 1 104 ? 2.190 8.112 36.283 1.00 78.44 104 ASN A O 1
ATOM 892 N N . GLN A 1 105 ? 3.126 6.634 37.692 1.00 81.75 105 GLN A N 1
ATOM 893 C CA . GLN A 1 105 ? 2.976 5.439 36.852 1.00 81.75 105 GLN A CA 1
ATOM 894 C C . GLN A 1 105 ? 1.742 4.611 37.257 1.00 81.75 105 GLN A C 1
ATOM 896 O O . GLN A 1 105 ? 1.537 4.391 38.450 1.00 81.75 105 GLN A O 1
ATOM 901 N N . PRO A 1 106 ? 0.920 4.117 36.306 1.00 75.94 106 PRO A N 1
ATOM 902 C CA . PRO A 1 106 ? -0.244 3.279 36.614 1.00 75.94 106 PRO A CA 1
ATOM 903 C C . PRO A 1 106 ? 0.147 1.947 37.274 1.00 75.94 106 PRO A C 1
ATOM 905 O O . PRO A 1 106 ? 0.988 1.222 36.748 1.00 75.94 106 PRO A O 1
ATOM 908 N N . LEU A 1 107 ? -0.502 1.587 38.385 1.00 68.38 107 LEU A N 1
ATOM 909 C CA . LEU A 1 107 ? -0.156 0.386 39.166 1.00 68.38 107 LEU A CA 1
ATOM 910 C C . LEU A 1 107 ? -0.659 -0.949 38.571 1.00 68.38 107 LEU A C 1
ATOM 912 O O . LEU A 1 107 ? -0.168 -2.005 38.958 1.00 68.38 107 LEU A O 1
ATOM 916 N N . GLU A 1 108 ? -1.627 -0.936 37.646 1.00 64.12 108 GLU A N 1
ATOM 917 C CA . GLU A 1 108 ? -2.351 -2.151 37.214 1.00 64.12 108 GLU A CA 1
ATOM 918 C C . GLU A 1 108 ? -1.958 -2.705 35.825 1.00 64.12 108 GLU A C 1
ATOM 920 O O . GLU A 1 108 ? -2.432 -3.770 35.436 1.00 64.12 108 GLU A O 1
ATOM 925 N N . SER A 1 109 ? -1.086 -2.046 35.052 1.00 55.00 109 SER A N 1
ATOM 926 C CA . SER A 1 109 ? -0.833 -2.429 33.646 1.00 55.00 109 SER A CA 1
ATOM 927 C C . SER A 1 109 ? 0.177 -3.570 33.424 1.00 55.00 109 SER A C 1
ATOM 929 O O . SER A 1 109 ? 0.563 -3.811 32.281 1.00 55.00 109 SER A O 1
ATOM 931 N N . THR A 1 110 ? 0.631 -4.270 34.470 1.00 49.94 110 THR A N 1
ATOM 932 C CA . THR A 1 110 ? 1.698 -5.295 34.378 1.00 49.94 110 THR A CA 1
ATOM 933 C C . THR A 1 110 ? 1.311 -6.700 34.851 1.00 49.94 110 THR A C 1
ATOM 935 O O . THR A 1 110 ? 2.156 -7.590 34.808 1.00 49.94 110 THR A O 1
ATOM 938 N N . THR A 1 111 ? 0.052 -6.961 35.222 1.00 50.09 111 THR A N 1
ATOM 939 C CA . THR A 1 111 ? -0.386 -8.307 35.650 1.00 50.09 111 THR A CA 1
ATOM 940 C C . THR A 1 111 ? -1.401 -8.886 34.672 1.00 50.09 111 T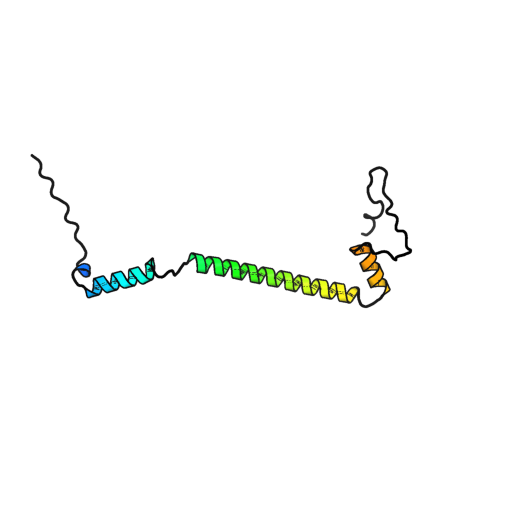HR A C 1
ATOM 942 O O . THR A 1 111 ? -2.606 -8.840 34.907 1.00 50.09 111 THR A O 1
ATOM 945 N N . SER A 1 112 ? -0.921 -9.404 33.545 1.00 47.03 112 SER A N 1
ATOM 946 C CA . SER A 1 112 ? -1.639 -10.334 32.659 1.00 47.03 112 SER A CA 1
ATOM 947 C C . SER A 1 112 ? -0.615 -10.994 31.724 1.00 47.03 112 SER A C 1
ATOM 949 O O . SER A 1 112 ? -0.522 -10.636 30.550 1.00 47.03 112 SER A O 1
ATOM 951 N N . GLU A 1 113 ? 0.210 -11.882 32.290 1.00 38.19 113 GLU A N 1
ATOM 952 C CA . GLU A 1 113 ? 0.794 -13.021 3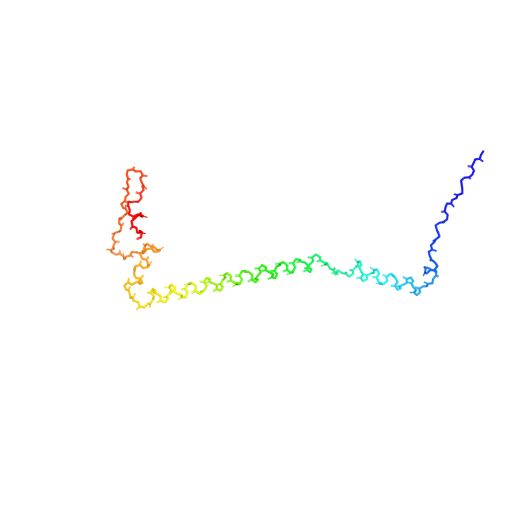1.556 1.00 38.19 113 GLU A CA 1
ATOM 953 C C . GLU A 1 113 ? -0.306 -14.017 31.158 1.00 38.19 113 GLU A C 1
ATOM 955 O O . GLU A 1 113 ? -1.266 -14.186 31.951 1.00 38.19 113 GLU A O 1
#

Radius of gyration: 37.22 Å; chains: 1; bounding box: 77×40×95 Å

Foldseek 3Di:
DDDDDDDDDDDDPLCVDPVSVVVVVVVCCCVPVVPPPVVVVVVVVVVVVVVVVVVVVVVVVVVVVVVVCVVQVPDPVSVVVCCCPVVVDDDPPDDDDFDADPVRHGPPPPPDD

Sequence (113 aa):
MSHSNPKTFTWPRLLRSFYPATFVFWLAWIFFLDNNNISVVLSNKVKMMELEKERAILQEKIKQVKRERNEVFGNPKMLEKWAREKFMMRKPNEDVYVIVDENNQPLESTTSE

pLDDT: mean 79.63, std 13.18, range [38.19,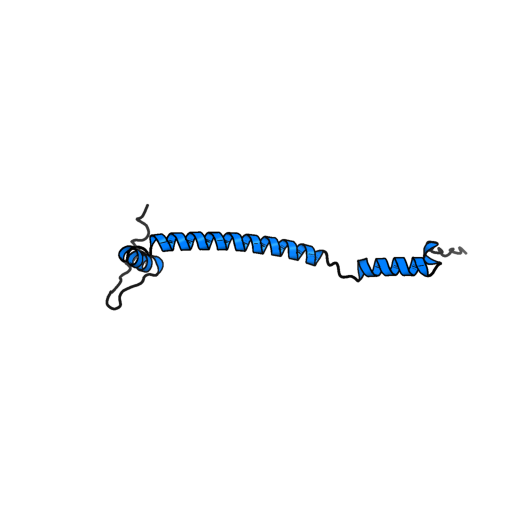 96.75]

Secondary structure (DSSP, 8-state):
---PPP------GGGGSHHHHHHHHHHHHHHHTS---HHHHHHHHHHHHHHHHHHHHHHHHHHHHHHHHHHHTT-HHHHHHHHHHHH----TT------B-TTS-BSSTT---

Organism: NCBI:txid1082580

InterPro domains:
  IPR007060 Septum formation initiator FtsL/DivIC [PF04977] (24-101)